Protein AF-A0A9D8A6U7-F1 (afdb_monomer_lite)

Radius of gyration: 14.17 Å; chains: 1; bounding box: 34×25×37 Å

pLDDT: mean 81.47, std 6.46, range [53.06, 91.75]

Sequence (82 aa):
MDNSNTIFMMIMAFVDGYAIAYATKNIGRIWNRWGGLISFIFFPALGTGLIFTAAIISDLNNNTISLIFALGFIIRMLKKDD

Foldseek 3Di:
DPVVVVVVLLVVLLVLLQVLLLCVVCVVVCCVPVHPVVSVVVVVVSVVVVVVNVVVCVVVVDVSSVVSNPVSNVVNNPDDDD

Secondary structure (DSSP, 8-state):
--HHHHHHHHHHHHHHHHHHHHHHHTHHHHHHHHHHHHHHHHHHHHHHHHHHHHHHHHHHT-HHHHHHHHHHHHHHHHS---

Structure (mmCIF, N/CA/C/O backbone):
data_AF-A0A9D8A6U7-F1
#
_entry.id   AF-A0A9D8A6U7-F1
#
loop_
_atom_site.group_PDB
_atom_site.id
_atom_site.type_symbol
_atom_site.label_atom_id
_atom_site.label_alt_id
_atom_site.label_comp_id
_atom_site.label_asym_id
_atom_site.label_entity_id
_atom_site.label_seq_id
_atom_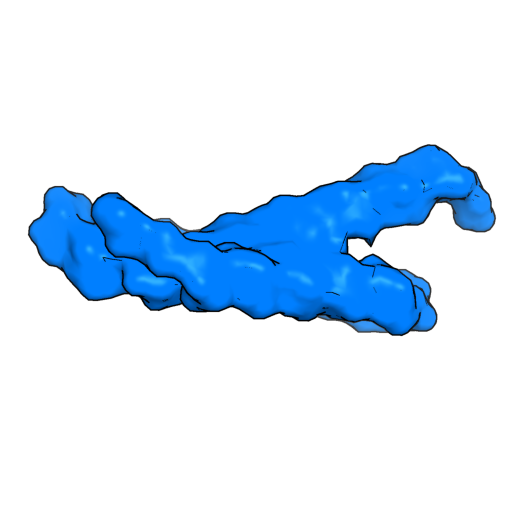site.pdbx_PDB_ins_code
_atom_site.Cartn_x
_atom_site.Cartn_y
_atom_site.Cartn_z
_atom_site.occupancy
_atom_site.B_iso_or_equiv
_atom_site.auth_seq_id
_atom_site.auth_comp_id
_atom_site.auth_asym_id
_atom_site.auth_atom_id
_atom_site.pdbx_PDB_model_num
ATOM 1 N N . MET A 1 1 ? 10.385 -0.526 -23.886 1.00 53.06 1 MET A N 1
ATOM 2 C CA . MET A 1 1 ? 9.216 -0.142 -23.069 1.00 53.06 1 MET A CA 1
ATOM 3 C C . MET A 1 1 ? 8.872 1.285 -23.425 1.00 53.06 1 MET A C 1
ATOM 5 O O . MET A 1 1 ? 9.779 2.103 -23.483 1.00 53.06 1 MET A O 1
ATOM 9 N N . ASP A 1 2 ? 7.612 1.548 -23.747 1.00 74.38 2 ASP A N 1
ATOM 10 C CA . ASP A 1 2 ? 7.153 2.890 -24.093 1.00 74.38 2 ASP A CA 1
ATOM 11 C C . ASP A 1 2 ? 7.135 3.749 -22.818 1.00 74.38 2 ASP A C 1
ATOM 13 O O . ASP A 1 2 ? 6.509 3.358 -21.829 1.00 74.38 2 ASP A O 1
ATOM 17 N N . ASN A 1 3 ? 7.869 4.867 -22.796 1.00 72.06 3 ASN A N 1
ATOM 18 C CA . ASN A 1 3 ? 8.070 5.684 -21.587 1.00 72.06 3 ASN A CA 1
ATOM 19 C C . ASN A 1 3 ? 6.737 6.110 -20.947 1.00 72.06 3 ASN A C 1
ATOM 21 O O . ASN A 1 3 ? 6.626 6.184 -19.723 1.00 72.06 3 ASN A O 1
ATOM 25 N N . SER A 1 4 ? 5.709 6.312 -21.771 1.00 78.81 4 SER A N 1
ATOM 26 C CA . SER A 1 4 ? 4.344 6.637 -21.352 1.00 78.81 4 SER A CA 1
ATOM 27 C C . SER A 1 4 ? 3.714 5.553 -20.471 1.00 78.81 4 SER A C 1
ATOM 29 O O . SER A 1 4 ? 3.057 5.867 -19.479 1.00 78.81 4 SER A O 1
ATOM 31 N N . ASN A 1 5 ? 3.946 4.275 -20.787 1.00 79.62 5 ASN A N 1
ATOM 32 C CA . ASN A 1 5 ? 3.350 3.156 -20.057 1.00 79.62 5 ASN A CA 1
ATOM 33 C C . ASN A 1 5 ? 3.985 3.004 -18.665 1.00 79.62 5 ASN A C 1
ATOM 35 O O . ASN A 1 5 ? 3.295 2.782 -17.673 1.00 79.62 5 ASN A O 1
ATOM 39 N N . THR A 1 6 ? 5.299 3.223 -18.572 1.00 78.31 6 THR A N 1
ATOM 40 C CA . THR A 1 6 ? 6.018 3.212 -17.293 1.00 78.31 6 THR A CA 1
ATOM 41 C C . THR A 1 6 ? 5.545 4.344 -16.379 1.00 78.31 6 THR A C 1
ATOM 43 O O . THR A 1 6 ? 5.294 4.107 -15.200 1.00 78.31 6 THR A O 1
ATOM 46 N N . ILE A 1 7 ? 5.372 5.562 -16.908 1.00 83.19 7 ILE A N 1
ATOM 47 C CA . ILE A 1 7 ? 4.869 6.707 -16.129 1.00 83.19 7 ILE A CA 1
ATOM 48 C C . ILE A 1 7 ? 3.450 6.434 -15.620 1.00 83.19 7 ILE A C 1
ATOM 50 O O . ILE A 1 7 ? 3.155 6.685 -14.452 1.00 83.19 7 ILE A O 1
ATOM 54 N N . PHE A 1 8 ? 2.580 5.877 -16.464 1.00 84.25 8 PHE A N 1
ATOM 55 C CA . PHE A 1 8 ? 1.227 5.512 -16.054 1.00 84.25 8 PHE A CA 1
ATOM 56 C C . PHE A 1 8 ? 1.235 4.469 -14.926 1.00 84.25 8 PHE A C 1
ATOM 58 O O . PHE A 1 8 ? 0.567 4.658 -13.911 1.00 84.25 8 PHE A O 1
ATOM 65 N N . MET A 1 9 ? 2.057 3.421 -15.045 1.00 83.31 9 MET A N 1
ATOM 66 C CA . MET A 1 9 ? 2.218 2.413 -13.990 1.00 83.31 9 MET A CA 1
ATOM 67 C C . MET A 1 9 ? 2.741 3.010 -12.681 1.00 83.31 9 MET A C 1
ATOM 69 O O . MET A 1 9 ? 2.274 2.625 -11.614 1.00 83.31 9 MET A O 1
ATOM 73 N N . MET A 1 10 ? 3.668 3.971 -12.740 1.00 84.06 10 MET A N 1
ATOM 74 C CA . MET A 1 10 ? 4.154 4.677 -11.551 1.00 84.06 10 MET A CA 1
ATOM 75 C C . MET A 1 10 ? 3.033 5.453 -10.847 1.00 84.06 10 MET A C 1
ATOM 77 O O . MET A 1 10 ? 2.907 5.375 -9.626 1.00 84.06 10 MET A O 1
ATOM 81 N N . ILE A 1 11 ? 2.196 6.171 -11.602 1.00 87.00 11 ILE A N 1
ATOM 82 C CA . ILE A 1 11 ? 1.055 6.909 -11.041 1.00 87.00 11 ILE A CA 1
ATOM 83 C C . ILE A 1 11 ? 0.056 5.940 -10.401 1.00 87.00 11 ILE A C 1
ATOM 85 O O . ILE A 1 11 ? -0.352 6.158 -9.261 1.00 87.00 11 ILE A O 1
ATOM 89 N N . MET A 1 12 ? -0.301 4.858 -11.096 1.00 85.44 12 MET A N 1
ATOM 90 C CA . MET A 1 12 ? -1.241 3.860 -10.574 1.00 85.44 12 MET A CA 1
ATOM 91 C C . MET A 1 12 ? -0.697 3.187 -9.310 1.00 85.44 12 MET A C 1
ATOM 93 O O . MET A 1 12 ? -1.403 3.114 -8.310 1.00 85.44 12 MET A O 1
ATOM 97 N N . ALA A 1 13 ? 0.585 2.813 -9.296 1.00 86.12 13 ALA A N 1
ATOM 98 C CA . ALA A 1 13 ? 1.246 2.251 -8.121 1.00 86.12 13 ALA A CA 1
ATOM 99 C C . ALA A 1 13 ? 1.211 3.212 -6.919 1.00 86.12 13 ALA A C 1
ATOM 101 O O . ALA A 1 13 ? 0.933 2.794 -5.794 1.00 86.12 13 ALA A O 1
ATOM 102 N N . PHE A 1 14 ? 1.438 4.510 -7.142 1.00 89.31 14 PHE A N 1
ATOM 103 C CA . PHE A 1 14 ? 1.316 5.514 -6.085 1.00 89.31 14 PHE A CA 1
ATOM 104 C C . PHE A 1 14 ? -0.115 5.607 -5.542 1.00 89.31 14 PHE A C 1
ATOM 106 O O . PHE A 1 14 ? -0.319 5.608 -4.325 1.00 89.31 14 PHE A O 1
ATOM 113 N N . VAL A 1 15 ? -1.100 5.705 -6.441 1.00 87.56 15 VAL A N 1
ATOM 114 C CA . VAL A 1 15 ? -2.522 5.838 -6.093 1.00 87.56 15 VAL A CA 1
ATOM 115 C C . VAL A 1 15 ? -3.007 4.616 -5.324 1.00 87.56 15 VAL A C 1
ATOM 117 O O . VAL A 1 15 ? -3.662 4.784 -4.296 1.00 87.56 15 VAL A O 1
ATOM 120 N N . ASP A 1 16 ? -2.633 3.414 -5.757 1.00 86.44 16 ASP A N 1
ATOM 121 C CA . ASP A 1 16 ? -2.974 2.169 -5.072 1.00 86.44 16 ASP A CA 1
ATOM 122 C C . ASP A 1 16 ? -2.392 2.151 -3.658 1.00 86.44 16 ASP A C 1
ATOM 124 O O . ASP A 1 16 ? -3.133 1.988 -2.683 1.00 86.44 16 ASP A O 1
ATOM 128 N N . GLY A 1 17 ? -1.084 2.406 -3.521 1.00 86.31 17 GLY A N 1
ATOM 129 C CA . GLY A 1 17 ? -0.424 2.476 -2.216 1.00 86.31 17 GLY A CA 1
ATOM 130 C C . GLY A 1 17 ? -1.103 3.485 -1.284 1.00 86.31 17 GLY A C 1
ATOM 131 O O . GLY A 1 17 ? -1.380 3.185 -0.119 1.00 86.31 17 GLY A O 1
ATOM 132 N N . TYR A 1 18 ? -1.459 4.659 -1.811 1.00 89.44 18 TYR A N 1
ATOM 133 C CA . TYR A 1 18 ? -2.173 5.701 -1.075 1.00 89.44 18 TYR A CA 1
ATOM 134 C C . TYR A 1 18 ? -3.590 5.267 -0.663 1.00 89.44 18 TYR A C 1
ATOM 136 O O . TYR A 1 18 ? -3.989 5.454 0.490 1.00 89.44 18 TYR A O 1
ATOM 144 N N . ALA A 1 19 ? -4.367 4.681 -1.575 1.00 85.38 19 ALA A N 1
ATOM 145 C CA . ALA A 1 19 ? -5.740 4.247 -1.323 1.00 85.38 19 ALA A CA 1
ATOM 146 C C . ALA A 1 19 ? -5.800 3.131 -0.269 1.00 85.38 19 ALA A C 1
ATOM 148 O O . ALA A 1 19 ? -6.629 3.170 0.645 1.00 85.38 19 ALA A O 1
ATOM 149 N N . ILE A 1 20 ? -4.869 2.183 -0.340 1.00 85.31 20 ILE A N 1
ATOM 150 C CA . ILE A 1 20 ? -4.738 1.097 0.633 1.00 85.31 20 ILE A CA 1
ATOM 151 C C . ILE A 1 20 ? -4.382 1.646 2.011 1.00 85.31 20 ILE A C 1
ATOM 153 O O . ILE A 1 20 ? -4.999 1.260 3.007 1.00 85.31 20 ILE A O 1
ATOM 157 N N . ALA A 1 21 ? -3.408 2.553 2.092 1.00 87.06 21 ALA A N 1
ATOM 158 C CA . ALA A 1 21 ? -3.044 3.184 3.355 1.00 87.06 21 ALA A CA 1
ATOM 159 C C . ALA A 1 21 ? -4.229 3.950 3.954 1.00 87.06 21 ALA A C 1
ATOM 161 O O . ALA A 1 21 ? -4.478 3.859 5.155 1.00 87.06 21 ALA A O 1
ATOM 162 N N . TYR A 1 22 ? -5.010 4.649 3.125 1.00 86.62 22 TYR A N 1
ATOM 163 C CA . TYR A 1 22 ? -6.226 5.318 3.581 1.00 86.62 22 TYR A CA 1
ATOM 164 C C . TYR A 1 22 ? -7.230 4.335 4.186 1.00 86.62 22 TYR A C 1
ATOM 166 O O . TYR A 1 22 ? -7.709 4.559 5.302 1.00 86.62 22 TYR A O 1
ATOM 174 N N . ALA A 1 23 ? -7.522 3.247 3.475 1.00 83.19 23 ALA A N 1
ATOM 175 C CA . ALA A 1 23 ? -8.473 2.244 3.926 1.00 83.19 23 ALA A CA 1
ATOM 176 C C . ALA A 1 23 ? -7.998 1.523 5.193 1.00 83.19 23 ALA A C 1
ATOM 178 O O . ALA A 1 23 ? -8.775 1.363 6.130 1.00 83.19 23 ALA A O 1
ATOM 179 N N . THR A 1 24 ? -6.712 1.169 5.256 1.00 84.00 24 THR A N 1
ATOM 180 C CA . THR A 1 24 ? -6.074 0.570 6.438 1.00 84.00 24 THR A CA 1
ATOM 181 C C . THR A 1 24 ? -6.216 1.486 7.649 1.00 84.00 24 THR A C 1
ATOM 183 O O . THR A 1 24 ? -6.641 1.059 8.720 1.00 84.00 24 THR A O 1
ATOM 186 N N . LYS A 1 25 ? -5.926 2.776 7.474 1.00 84.69 25 LYS A N 1
ATOM 187 C CA . LYS A 1 25 ? -5.969 3.764 8.552 1.00 84.69 25 LYS A CA 1
ATOM 188 C C . LYS A 1 25 ? -7.392 4.077 9.024 1.00 84.69 25 LYS A C 1
ATOM 190 O O . LYS A 1 25 ? -7.610 4.404 10.187 1.00 84.69 25 LYS A O 1
ATOM 195 N N . ASN A 1 26 ? -8.372 3.934 8.134 1.00 85.25 26 ASN A N 1
ATOM 196 C CA . ASN A 1 26 ? -9.775 4.231 8.405 1.00 85.25 26 ASN A CA 1
ATOM 197 C C . ASN A 1 26 ? -10.623 2.975 8.641 1.00 85.25 26 ASN A C 1
ATOM 199 O O . ASN A 1 26 ? -11.841 3.099 8.754 1.00 85.25 26 ASN A O 1
ATOM 203 N N . ILE A 1 27 ? -10.014 1.790 8.777 1.00 81.75 27 ILE A N 1
ATOM 204 C CA . ILE A 1 27 ? -10.728 0.508 8.864 1.00 81.75 27 ILE A CA 1
ATOM 205 C C . ILE A 1 27 ? -11.791 0.493 9.964 1.00 81.75 27 ILE A C 1
ATOM 207 O O . ILE A 1 27 ? -12.947 0.186 9.693 1.00 81.75 27 ILE A O 1
ATOM 211 N N . GLY A 1 28 ? -11.443 0.937 11.175 1.00 78.56 28 GLY A N 1
ATOM 212 C CA . GLY A 1 28 ? -12.382 0.989 12.299 1.00 78.56 28 GLY A CA 1
ATOM 213 C C . GLY A 1 28 ? -13.498 2.019 12.105 1.00 78.56 28 GLY A C 1
ATOM 214 O O . GLY A 1 28 ? -14.646 1.776 12.467 1.00 78.56 28 GLY A O 1
ATOM 215 N N . ARG A 1 29 ? -13.194 3.158 11.471 1.00 81.94 29 ARG A N 1
ATOM 216 C CA . ARG A 1 29 ? -14.184 4.201 11.161 1.00 81.94 29 ARG A CA 1
ATOM 217 C C . ARG A 1 29 ? -15.155 3.738 10.074 1.00 81.94 29 ARG A C 1
ATOM 219 O O . ARG A 1 29 ? -16.354 3.972 10.193 1.00 81.94 29 ARG A O 1
ATOM 226 N N . ILE A 1 30 ? -14.645 3.073 9.038 1.00 79.44 30 ILE A N 1
ATOM 227 C CA . ILE A 1 30 ? -15.440 2.486 7.954 1.00 79.44 30 ILE A CA 1
ATOM 228 C C . ILE A 1 30 ? -16.336 1.385 8.520 1.00 79.44 30 ILE A C 1
ATOM 230 O O . ILE A 1 30 ? -17.541 1.412 8.278 1.00 79.44 30 ILE A O 1
ATOM 234 N N . TRP A 1 31 ? -15.776 0.502 9.350 1.00 81.81 31 TRP A N 1
ATOM 235 C CA . TRP A 1 31 ? -16.515 -0.563 10.023 1.00 81.81 31 TRP A CA 1
ATOM 236 C C . TRP A 1 31 ? -17.662 -0.028 10.880 1.00 81.81 31 TRP A C 1
ATOM 238 O O . TRP A 1 31 ? -18.793 -0.494 10.760 1.00 81.81 31 TRP A O 1
ATOM 248 N N . ASN A 1 32 ? -17.402 0.998 11.691 1.00 82.06 32 ASN A N 1
ATOM 249 C CA . ASN A 1 32 ? -18.421 1.588 12.559 1.00 82.06 32 ASN A CA 1
ATOM 250 C C . ASN A 1 32 ? -19.480 2.393 11.792 1.00 82.06 32 ASN A C 1
ATOM 252 O O . ASN A 1 32 ? -20.624 2.456 12.232 1.00 82.06 32 ASN A O 1
ATOM 256 N N . ARG A 1 33 ? -19.126 3.018 10.660 1.00 81.81 33 ARG A N 1
ATOM 257 C CA . ARG A 1 33 ? -20.042 3.885 9.897 1.00 81.81 33 ARG A CA 1
ATOM 258 C C . ARG A 1 33 ? -20.910 3.123 8.898 1.00 81.81 33 ARG A C 1
ATOM 260 O O . ARG A 1 33 ? -22.066 3.481 8.712 1.00 81.81 33 ARG A O 1
ATOM 267 N N . TRP A 1 34 ? -20.348 2.112 8.244 1.00 80.31 34 TRP A N 1
ATOM 268 C CA . TRP A 1 34 ? -21.008 1.365 7.167 1.00 80.31 34 TRP A CA 1
ATOM 269 C C . TRP A 1 34 ? -21.398 -0.061 7.584 1.00 80.31 34 TRP A C 1
ATOM 271 O O . TRP A 1 34 ? -22.047 -0.778 6.824 1.00 80.31 34 TRP A O 1
ATOM 281 N N . GLY A 1 35 ? -21.031 -0.471 8.801 1.00 80.12 35 GLY A N 1
ATOM 282 C CA . GLY A 1 35 ? -21.292 -1.800 9.335 1.00 80.12 35 GLY A CA 1
ATOM 283 C C . GLY A 1 35 ? -20.372 -2.880 8.760 1.00 80.12 35 GLY A C 1
ATOM 284 O O . GLY A 1 35 ? -19.586 -2.669 7.827 1.00 80.12 35 GLY A O 1
ATOM 285 N N . GLY A 1 36 ? -20.484 -4.084 9.326 1.00 74.62 36 GLY A N 1
ATOM 286 C CA . GLY A 1 36 ? -19.660 -5.230 8.935 1.00 74.62 36 GLY A CA 1
ATOM 287 C C . GLY A 1 36 ? -19.910 -5.707 7.501 1.00 74.62 36 GLY A C 1
ATOM 288 O O . GLY A 1 36 ? -18.985 -6.179 6.857 1.00 74.62 36 GLY A O 1
ATOM 289 N N . LEU A 1 37 ? -21.122 -5.531 6.965 1.00 75.38 37 LEU A N 1
ATOM 290 C CA . LEU A 1 37 ? -21.523 -6.078 5.661 1.00 75.38 37 LEU A CA 1
ATOM 291 C C . LEU A 1 37 ? -20.853 -5.350 4.481 1.00 75.38 37 LEU A C 1
ATOM 293 O O . LEU A 1 37 ? -20.336 -5.989 3.570 1.00 75.38 37 LEU A O 1
ATOM 297 N N . ILE A 1 38 ? -20.777 -4.016 4.534 1.00 76.19 38 ILE A N 1
ATOM 298 C CA . ILE A 1 38 ? -20.070 -3.211 3.521 1.00 76.19 38 ILE A CA 1
ATOM 299 C C . ILE A 1 38 ? -18.558 -3.396 3.666 1.00 76.19 38 ILE A C 1
ATOM 301 O O . ILE A 1 38 ? -17.851 -3.567 2.674 1.00 76.19 38 ILE A O 1
ATOM 305 N N . SER A 1 39 ? -18.069 -3.456 4.905 1.00 74.81 39 SER A N 1
ATOM 306 C CA . SER A 1 39 ? -16.663 -3.744 5.200 1.00 74.81 39 SER A CA 1
ATOM 307 C C . SER A 1 39 ? -16.229 -5.111 4.659 1.00 74.81 39 SER A C 1
ATOM 309 O O . SER A 1 39 ? -15.138 -5.239 4.107 1.00 74.81 39 SER A O 1
ATOM 311 N N . PHE A 1 40 ? -17.100 -6.118 4.746 1.00 77.75 40 PHE A N 1
ATOM 312 C CA . PHE A 1 40 ? -16.831 -7.475 4.275 1.00 77.75 40 PHE A CA 1
ATOM 313 C C . PHE A 1 40 ? -16.661 -7.569 2.7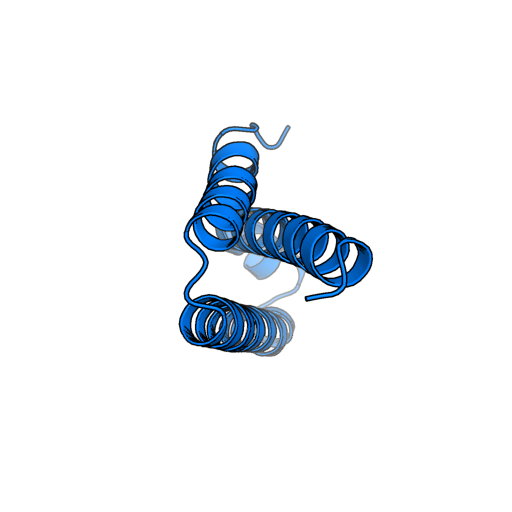56 1.00 77.75 40 PHE A C 1
ATOM 315 O O . PHE A 1 40 ? -15.969 -8.459 2.290 1.00 77.75 40 PHE A O 1
ATOM 322 N N . ILE A 1 41 ? -17.247 -6.660 1.975 1.00 80.25 41 ILE A N 1
ATOM 323 C CA . ILE A 1 41 ? -17.048 -6.614 0.517 1.00 80.25 41 ILE A CA 1
ATOM 324 C C . ILE A 1 41 ? -15.860 -5.708 0.169 1.00 80.25 41 ILE A C 1
ATOM 326 O O . ILE A 1 41 ? -15.052 -6.024 -0.704 1.00 80.25 41 ILE A O 1
ATOM 330 N N . PHE A 1 42 ? -15.723 -4.590 0.882 1.00 79.25 42 PHE A N 1
ATOM 331 C CA . PHE A 1 42 ? -14.742 -3.557 0.570 1.00 79.25 42 PHE A CA 1
ATOM 332 C C . PHE A 1 42 ? -13.299 -3.968 0.907 1.00 79.25 42 PHE A C 1
ATOM 334 O O . PHE A 1 42 ? -12.392 -3.730 0.108 1.00 79.25 42 PHE A O 1
ATOM 341 N N . PHE A 1 43 ? -13.063 -4.621 2.052 1.00 79.38 43 PHE A N 1
ATOM 342 C CA . PHE A 1 43 ? -11.708 -5.033 2.448 1.00 79.38 43 PHE A CA 1
ATOM 343 C C . PHE A 1 43 ? -11.125 -6.149 1.579 1.00 79.38 43 PHE A C 1
ATOM 345 O O . PHE A 1 43 ? -9.963 -6.022 1.191 1.00 79.38 43 PHE A O 1
ATOM 352 N N . PRO A 1 44 ? -11.880 -7.197 1.202 1.00 82.12 44 PRO A N 1
ATOM 353 C CA . PRO A 1 44 ? -11.385 -8.180 0.248 1.00 82.12 44 PRO A CA 1
ATOM 354 C C . PRO A 1 44 ? -11.097 -7.573 -1.119 1.00 82.12 44 PRO A C 1
ATOM 356 O O . PRO A 1 44 ? -10.061 -7.890 -1.687 1.00 82.12 44 PRO A O 1
ATOM 359 N N . ALA A 1 45 ? -11.936 -6.656 -1.617 1.00 82.56 45 ALA A N 1
ATOM 360 C CA . ALA A 1 45 ? -11.672 -5.970 -2.882 1.00 82.56 45 ALA A CA 1
ATOM 361 C C . ALA A 1 45 ? -10.340 -5.199 -2.840 1.00 82.56 45 ALA A C 1
ATOM 363 O O . ALA A 1 45 ? -9.502 -5.355 -3.729 1.00 82.56 45 ALA A O 1
ATOM 364 N N . LEU A 1 46 ? -10.086 -4.455 -1.759 1.00 80.44 46 LEU A N 1
ATOM 365 C CA . LEU A 1 46 ? -8.800 -3.787 -1.540 1.00 80.44 46 LEU A CA 1
ATOM 366 C C . LEU A 1 46 ? -7.635 -4.772 -1.424 1.00 80.44 46 LEU A C 1
ATOM 368 O O . LEU A 1 46 ? -6.589 -4.539 -2.021 1.00 80.44 46 LEU A O 1
ATOM 372 N N . GLY A 1 47 ? -7.813 -5.876 -0.694 1.00 79.44 47 GLY A N 1
ATOM 373 C CA . GLY A 1 47 ? -6.804 -6.927 -0.563 1.00 79.44 47 GLY A CA 1
ATOM 374 C C . GLY A 1 47 ? -6.466 -7.581 -1.903 1.00 79.44 47 GLY A C 1
ATOM 375 O O . GLY A 1 47 ? -5.293 -7.756 -2.219 1.00 79.44 47 GLY A O 1
ATOM 376 N N . THR A 1 48 ? -7.472 -7.876 -2.731 1.00 82.00 48 THR A N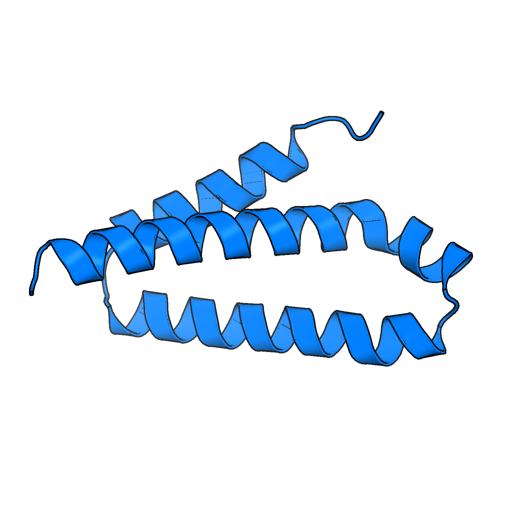 1
ATOM 377 C CA . THR A 1 48 ? -7.259 -8.403 -4.085 1.00 82.00 48 THR A CA 1
ATOM 378 C C . THR A 1 48 ? -6.550 -7.392 -4.975 1.00 82.00 48 THR A C 1
ATOM 380 O O . THR A 1 48 ? -5.593 -7.770 -5.641 1.00 82.00 48 THR A O 1
ATOM 383 N N . GLY A 1 49 ? -6.937 -6.111 -4.928 1.00 78.19 49 GLY A N 1
ATOM 384 C CA . GLY A 1 49 ? -6.236 -5.044 -5.645 1.00 78.19 49 GLY A CA 1
ATOM 385 C C . GLY A 1 49 ? -4.764 -4.972 -5.245 1.00 78.19 49 GLY A C 1
ATOM 386 O O . GLY A 1 49 ? -3.896 -4.945 -6.103 1.00 78.19 49 GLY A O 1
ATOM 387 N N . LEU A 1 50 ? -4.474 -5.081 -3.948 1.00 78.81 50 LEU A N 1
ATOM 388 C CA . LEU A 1 50 ? -3.113 -5.095 -3.411 1.00 78.81 50 LEU A CA 1
ATOM 389 C C . LEU A 1 50 ? -2.288 -6.270 -3.945 1.00 78.81 50 LEU A C 1
ATOM 391 O O . LEU A 1 50 ? -1.145 -6.084 -4.353 1.00 78.81 50 LEU A O 1
ATOM 395 N N . ILE A 1 51 ? -2.873 -7.469 -3.976 1.00 81.75 51 ILE A N 1
ATOM 396 C CA . ILE A 1 51 ? -2.216 -8.673 -4.499 1.00 81.75 51 ILE A CA 1
ATOM 397 C C . ILE A 1 51 ? -1.970 -8.543 -6.006 1.00 81.75 51 ILE A C 1
ATOM 399 O O . ILE A 1 51 ? -0.875 -8.862 -6.463 1.00 81.75 51 ILE A O 1
ATOM 403 N N . PHE A 1 52 ? -2.942 -8.040 -6.772 1.00 81.31 52 PHE A N 1
ATOM 404 C CA . PHE A 1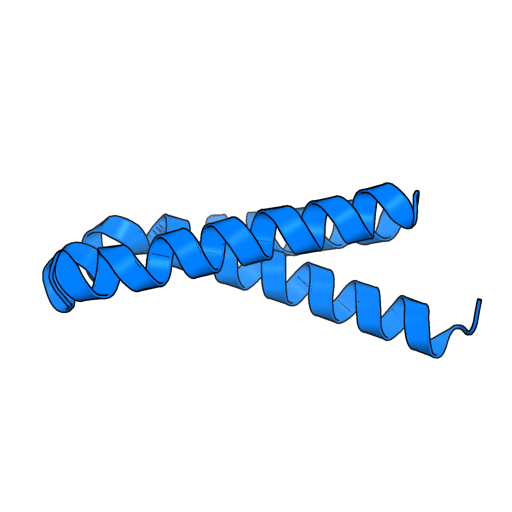 52 ? -2.780 -7.811 -8.211 1.00 81.31 52 PHE A CA 1
A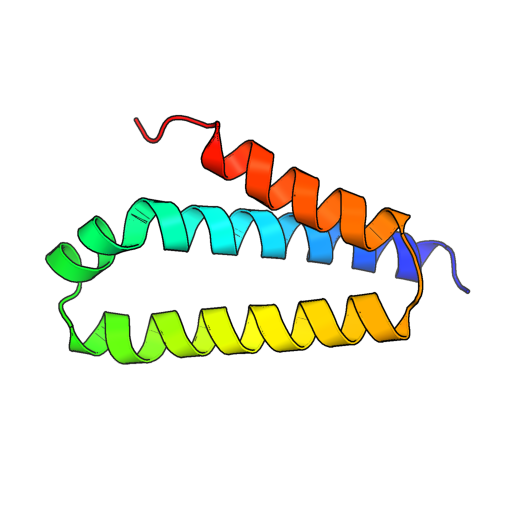TOM 405 C C . PHE A 1 52 ? -1.709 -6.760 -8.504 1.00 81.31 52 PHE A C 1
ATOM 407 O O . PHE A 1 52 ? -0.828 -7.005 -9.325 1.00 81.31 52 PHE A O 1
ATOM 414 N N . THR A 1 53 ? -1.731 -5.625 -7.806 1.00 77.19 53 THR A N 1
ATOM 415 C CA . THR A 1 53 ? -0.719 -4.576 -7.963 1.00 77.19 53 THR A CA 1
ATOM 416 C C . THR A 1 53 ? 0.664 -5.094 -7.561 1.00 77.19 53 THR A C 1
ATOM 418 O O . THR A 1 53 ? 1.632 -4.864 -8.282 1.00 77.19 53 THR A O 1
ATOM 421 N N . ALA A 1 54 ? 0.774 -5.869 -6.478 1.00 77.56 54 ALA A N 1
ATOM 422 C CA . ALA A 1 54 ? 2.031 -6.502 -6.078 1.00 77.56 54 ALA A CA 1
ATOM 423 C C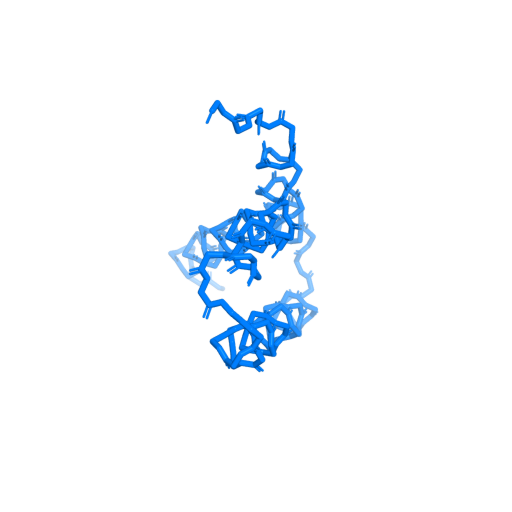 . ALA A 1 54 ? 2.541 -7.517 -7.117 1.00 77.56 54 ALA A C 1
ATOM 425 O O . ALA A 1 54 ? 3.735 -7.527 -7.412 1.00 77.56 54 ALA A O 1
ATOM 426 N N . ALA A 1 55 ? 1.654 -8.327 -7.705 1.00 80.69 55 ALA A N 1
ATOM 427 C CA . ALA A 1 55 ? 2.003 -9.269 -8.768 1.00 80.69 55 ALA A CA 1
ATOM 428 C C . ALA A 1 55 ? 2.512 -8.537 -10.019 1.00 80.69 55 ALA A C 1
ATOM 430 O O . ALA A 1 55 ? 3.583 -8.860 -10.522 1.00 80.69 55 ALA A O 1
ATOM 431 N N . ILE A 1 56 ? 1.818 -7.479 -10.450 1.00 79.94 56 ILE A N 1
ATOM 432 C CA . ILE A 1 56 ? 2.234 -6.651 -11.593 1.00 79.94 56 ILE A CA 1
ATOM 433 C C . ILE A 1 56 ? 3.604 -6.007 -11.335 1.00 79.94 56 ILE A C 1
ATOM 435 O O . ILE A 1 56 ? 4.462 -6.005 -12.216 1.00 79.94 56 ILE A O 1
ATOM 439 N N . ILE A 1 57 ? 3.839 -5.478 -10.130 1.00 75.50 57 ILE A N 1
ATOM 440 C CA . ILE A 1 57 ? 5.131 -4.880 -9.756 1.00 75.50 57 ILE A CA 1
ATOM 441 C C . ILE A 1 57 ? 6.245 -5.937 -9.740 1.00 75.50 57 ILE A C 1
ATOM 443 O O . ILE A 1 57 ? 7.351 -5.655 -10.209 1.00 75.50 57 ILE A O 1
ATOM 447 N N . SER A 1 58 ? 5.955 -7.138 -9.230 1.00 77.75 58 SER A N 1
ATOM 448 C CA . SER A 1 58 ? 6.886 -8.271 -9.227 1.00 77.75 58 SER A CA 1
ATOM 449 C C . SER A 1 58 ? 7.259 -8.694 -10.650 1.00 77.75 58 SER A C 1
ATOM 451 O O . SER A 1 58 ? 8.442 -8.847 -10.950 1.00 77.75 58 SER A O 1
ATOM 453 N N . ASP A 1 59 ? 6.274 -8.806 -11.543 1.00 79.81 59 ASP A N 1
ATOM 454 C CA . ASP A 1 59 ? 6.480 -9.203 -12.942 1.00 79.81 59 ASP A CA 1
ATOM 455 C C . ASP A 1 59 ? 7.232 -8.135 -13.751 1.00 79.81 59 ASP A C 1
ATOM 457 O O . ASP A 1 59 ? 8.023 -8.455 -14.639 1.00 79.81 59 ASP A O 1
ATOM 461 N N . LEU A 1 60 ? 7.043 -6.853 -13.420 1.00 77.19 60 LEU A N 1
ATOM 462 C CA . LEU A 1 60 ? 7.782 -5.741 -14.026 1.00 77.19 60 LEU A CA 1
ATOM 463 C C . LEU A 1 60 ? 9.258 -5.692 -13.597 1.00 77.19 60 LEU A C 1
ATOM 465 O O . LEU A 1 60 ? 10.035 -4.988 -14.245 1.00 77.19 60 LEU A O 1
ATOM 469 N N . ASN A 1 61 ? 9.636 -6.393 -12.517 1.00 74.81 61 ASN A N 1
ATOM 470 C CA . ASN A 1 61 ? 10.979 -6.423 -11.920 1.00 74.81 61 ASN A CA 1
ATOM 471 C C . ASN A 1 61 ? 11.634 -5.027 -11.819 1.00 74.81 61 ASN A C 1
ATOM 473 O O . ASN A 1 61 ? 12.831 -4.842 -12.053 1.00 74.81 61 ASN A O 1
ATOM 477 N N . ASN A 1 62 ? 10.816 -4.009 -11.531 1.00 75.50 62 ASN A N 1
ATOM 478 C CA . ASN A 1 62 ? 11.219 -2.609 -11.548 1.00 75.50 62 ASN A CA 1
ATOM 479 C C . ASN A 1 62 ? 11.127 -2.016 -10.139 1.00 75.50 62 ASN A C 1
ATOM 481 O O . ASN A 1 62 ? 10.052 -1.632 -9.666 1.00 75.50 62 ASN A O 1
ATOM 485 N N . ASN A 1 63 ? 12.287 -1.888 -9.492 1.00 80.75 63 ASN A N 1
ATOM 486 C CA . ASN A 1 63 ? 12.405 -1.333 -8.143 1.00 80.75 63 ASN A CA 1
ATOM 487 C C . ASN A 1 63 ? 11.809 0.075 -8.011 1.00 80.75 63 ASN A C 1
ATOM 489 O O . ASN A 1 63 ? 11.338 0.429 -6.931 1.00 80.75 63 ASN A O 1
ATOM 493 N N . THR A 1 64 ? 11.787 0.878 -9.080 1.00 82.81 64 THR A N 1
ATOM 494 C CA . THR A 1 64 ? 11.239 2.238 -9.030 1.00 82.81 64 THR A CA 1
ATOM 495 C C . THR A 1 64 ? 9.732 2.236 -8.785 1.00 82.81 64 THR A C 1
ATOM 497 O O . THR A 1 64 ? 9.246 3.037 -7.993 1.00 82.81 64 THR A O 1
ATOM 500 N N . ILE A 1 65 ? 8.986 1.318 -9.405 1.00 83.56 65 ILE A N 1
ATOM 501 C CA . ILE A 1 65 ? 7.525 1.245 -9.242 1.00 83.56 65 ILE A CA 1
ATOM 502 C C . ILE A 1 65 ? 7.174 0.760 -7.828 1.00 83.56 65 ILE A C 1
ATOM 504 O O . ILE A 1 65 ? 6.292 1.327 -7.185 1.00 83.56 65 ILE A O 1
ATOM 508 N N . SER A 1 66 ? 7.929 -0.212 -7.301 1.00 83.75 66 SER A N 1
ATOM 509 C CA . SER A 1 66 ? 7.802 -0.674 -5.910 1.00 83.75 66 SER A CA 1
ATOM 510 C C . SER A 1 66 ? 8.069 0.447 -4.895 1.00 83.75 66 SER A C 1
ATOM 512 O O . SER A 1 66 ? 7.294 0.651 -3.960 1.00 83.75 66 SER A O 1
ATOM 514 N N . LEU A 1 67 ? 9.118 1.247 -5.120 1.00 87.25 67 LEU A N 1
ATOM 515 C CA . LEU A 1 67 ? 9.425 2.424 -4.300 1.00 87.25 67 LEU A CA 1
ATOM 516 C C . LEU A 1 67 ? 8.301 3.461 -4.330 1.00 87.25 67 LEU A C 1
ATOM 518 O O . LEU A 1 67 ? 7.947 4.009 -3.289 1.00 87.25 67 LEU A O 1
ATOM 522 N N . ILE A 1 68 ? 7.723 3.721 -5.503 1.00 89.25 68 ILE A N 1
ATOM 523 C CA . ILE A 1 68 ? 6.631 4.688 -5.659 1.00 89.25 68 ILE A CA 1
ATOM 524 C C . ILE A 1 68 ? 5.351 4.200 -4.969 1.00 89.25 68 ILE A C 1
ATOM 526 O O . ILE A 1 68 ? 4.691 4.990 -4.290 1.00 89.25 68 ILE A O 1
ATOM 530 N N . PHE A 1 69 ? 5.043 2.904 -5.059 1.00 87.94 69 PHE A N 1
ATOM 531 C CA . PHE A 1 69 ? 3.962 2.286 -4.289 1.00 87.94 69 PHE A CA 1
ATOM 532 C C . PHE A 1 69 ? 4.174 2.464 -2.778 1.00 87.94 69 PHE A C 1
ATOM 534 O O . PHE A 1 69 ? 3.295 2.968 -2.071 1.00 87.94 69 PHE A O 1
ATOM 541 N N . ALA A 1 70 ? 5.366 2.113 -2.285 1.00 86.94 70 ALA A N 1
ATOM 542 C CA . ALA A 1 70 ? 5.713 2.246 -0.873 1.00 86.94 70 ALA A CA 1
ATOM 543 C C . ALA A 1 70 ? 5.645 3.709 -0.400 1.00 86.94 70 ALA A C 1
ATOM 545 O O . ALA A 1 70 ? 5.135 3.984 0.687 1.00 86.94 70 ALA A O 1
ATOM 546 N N . LEU A 1 71 ? 6.094 4.658 -1.227 1.00 90.81 71 LEU A N 1
ATOM 547 C CA . LEU A 1 71 ? 5.986 6.091 -0.953 1.00 90.81 71 LEU A CA 1
ATOM 548 C C . LEU A 1 71 ? 4.528 6.538 -0.825 1.00 90.81 71 LEU A C 1
ATOM 550 O O . LEU A 1 71 ? 4.197 7.213 0.150 1.00 90.81 71 LEU A O 1
ATOM 554 N N . GLY A 1 72 ? 3.654 6.142 -1.754 1.00 87.62 72 GLY A N 1
ATOM 555 C CA . GLY A 1 72 ? 2.222 6.455 -1.686 1.00 87.62 72 GLY A CA 1
ATOM 556 C C . GLY A 1 72 ? 1.585 5.956 -0.388 1.00 87.62 72 GLY A C 1
ATOM 557 O O . GLY A 1 72 ? 0.882 6.708 0.297 1.00 87.62 72 GLY A O 1
ATOM 558 N N . PHE A 1 73 ? 1.920 4.724 0.004 1.00 88.19 73 PHE A N 1
ATOM 559 C CA . PHE A 1 73 ? 1.459 4.124 1.253 1.00 88.19 73 PHE A CA 1
ATOM 560 C C . PHE A 1 73 ? 1.957 4.888 2.491 1.00 88.19 73 PHE A C 1
ATOM 562 O O . PHE A 1 73 ? 1.160 5.293 3.343 1.00 88.19 73 PHE A O 1
ATOM 569 N N . ILE A 1 74 ? 3.268 5.138 2.585 1.00 90.06 74 ILE A N 1
ATOM 570 C CA . ILE A 1 74 ? 3.882 5.814 3.739 1.00 90.06 74 ILE A CA 1
ATOM 571 C C . ILE A 1 74 ? 3.365 7.248 3.870 1.00 90.06 74 ILE A C 1
ATOM 573 O O . ILE A 1 74 ? 2.971 7.655 4.964 1.00 90.06 74 ILE A O 1
ATOM 577 N N . ILE A 1 75 ? 3.310 8.009 2.772 1.00 91.75 75 ILE A N 1
ATOM 578 C CA . ILE A 1 75 ? 2.823 9.397 2.780 1.00 91.75 75 ILE A CA 1
ATOM 579 C C . ILE A 1 75 ? 1.405 9.459 3.344 1.00 91.75 75 ILE A C 1
ATOM 581 O O . ILE A 1 75 ? 1.108 10.308 4.192 1.00 91.75 75 ILE A O 1
ATOM 585 N N . ARG A 1 76 ? 0.521 8.547 2.924 1.00 88.94 76 ARG A N 1
ATOM 586 C CA . ARG A 1 76 ? -0.845 8.527 3.447 1.00 88.94 76 ARG A CA 1
ATOM 587 C C . ARG A 1 76 ? -0.905 8.095 4.910 1.00 88.94 76 ARG A C 1
ATOM 589 O O . ARG A 1 76 ? -1.673 8.683 5.674 1.00 88.94 76 ARG A O 1
ATOM 596 N N . MET A 1 77 ? -0.091 7.125 5.320 1.00 85.88 77 MET A N 1
ATOM 597 C CA . MET A 1 77 ? -0.007 6.715 6.724 1.00 85.88 77 MET A CA 1
ATOM 598 C C . MET A 1 77 ? 0.457 7.861 7.632 1.00 85.88 77 MET A C 1
ATOM 600 O O . MET A 1 77 ? -0.130 8.067 8.697 1.00 85.88 77 MET A O 1
ATOM 604 N N . LEU A 1 78 ? 1.439 8.653 7.192 1.00 89.88 78 LEU A N 1
ATOM 605 C CA . LEU A 1 78 ? 1.972 9.796 7.941 1.00 89.88 78 LEU A CA 1
ATOM 606 C C . LEU A 1 78 ? 1.022 10.998 7.969 1.00 89.88 78 LEU A C 1
ATOM 608 O O . LEU A 1 78 ? 0.980 11.725 8.963 1.00 89.88 78 LEU A O 1
ATOM 612 N N . LYS A 1 79 ? 0.225 11.206 6.916 1.00 89.25 79 LYS A N 1
ATOM 613 C CA . LYS A 1 79 ? -0.761 12.291 6.870 1.00 89.25 79 LYS A CA 1
ATOM 614 C C . LYS A 1 79 ? -1.834 12.067 7.937 1.00 89.25 79 LYS A C 1
ATOM 616 O O . LYS A 1 79 ? -2.628 11.136 7.802 1.00 89.25 79 LYS A O 1
ATOM 621 N N . LYS A 1 80 ? -1.862 12.888 8.995 1.00 74.81 80 LYS A N 1
ATOM 622 C CA . LYS A 1 80 ? -2.939 12.866 10.001 1.00 74.81 80 LYS A CA 1
ATOM 623 C C . LYS A 1 80 ? -4.295 12.999 9.305 1.00 74.81 80 LYS A C 1
ATOM 625 O O . LYS A 1 80 ? -4.441 13.768 8.360 1.00 74.81 80 LYS A O 1
ATOM 630 N N . ASP A 1 81 ? -5.234 12.162 9.729 1.00 66.00 81 ASP A N 1
ATOM 631 C CA . ASP A 1 81 ? -6.629 12.306 9.337 1.00 66.00 81 ASP A CA 1
ATOM 632 C C . ASP A 1 81 ? -7.233 13.299 10.330 1.00 66.00 81 ASP A C 1
ATOM 634 O O . ASP A 1 81 ? -7.408 12.931 11.493 1.00 66.00 81 ASP A O 1
ATOM 638 N N . ASP A 1 82 ? -7.428 14.543 9.885 1.00 56.91 82 ASP A N 1
ATOM 639 C CA . ASP A 1 82 ? -8.163 15.575 10.629 1.00 56.91 82 ASP A CA 1
ATOM 640 C C . ASP A 1 82 ? -9.626 15.152 10.859 1.00 56.91 82 ASP A C 1
ATOM 642 O O . ASP A 1 82 ? -10.219 14.507 9.954 1.00 56.91 82 ASP A O 1
#